Protein AF-A0A6B3IDJ4-F1 (afdb_monomer)

Structure (mmCIF, N/CA/C/O backbone):
data_AF-A0A6B3IDJ4-F1
#
_entry.id   AF-A0A6B3IDJ4-F1
#
loop_
_atom_site.group_PDB
_atom_site.id
_atom_site.type_symbol
_atom_site.label_atom_id
_atom_site.label_alt_id
_atom_site.label_comp_id
_atom_site.label_asym_id
_atom_site.label_entity_id
_atom_site.label_seq_id
_atom_site.pdbx_PDB_ins_code
_atom_site.Cartn_x
_atom_site.Cartn_y
_atom_site.Cartn_z
_atom_site.occupancy
_atom_site.B_iso_or_equiv
_atom_site.auth_seq_id
_atom_site.auth_comp_id
_atom_site.auth_asym_id
_atom_site.auth_atom_id
_atom_site.pdbx_PDB_model_num
ATOM 1 N N . SER A 1 1 ? 0.412 -9.541 6.944 1.00 88.81 1 SER A N 1
ATOM 2 C CA . SER A 1 1 ? -0.229 -8.215 6.999 1.00 88.81 1 SER A CA 1
ATOM 3 C C . SER A 1 1 ? -1.700 -8.259 7.399 1.00 88.81 1 SER 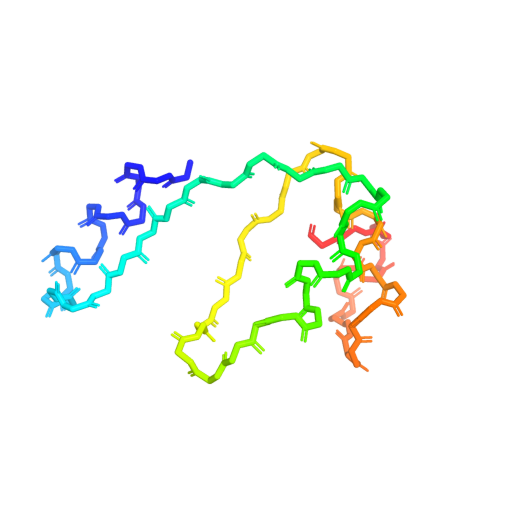A C 1
ATOM 5 O O . SER A 1 1 ? -2.002 -7.594 8.379 1.00 88.81 1 SER A O 1
ATOM 7 N N . PRO A 1 2 ? -2.601 -9.058 6.779 1.00 93.75 2 PRO A N 1
ATOM 8 C CA . PRO A 1 2 ? -4.046 -8.916 7.022 1.00 93.75 2 PRO A CA 1
ATOM 9 C C . PRO A 1 2 ? -4.477 -9.004 8.490 1.00 93.75 2 PRO A C 1
ATOM 11 O O . PRO A 1 2 ? -5.203 -8.140 8.957 1.00 93.75 2 PRO A O 1
ATOM 14 N N . VAL A 1 3 ? -3.975 -9.988 9.245 1.00 96.44 3 VAL A N 1
ATOM 15 C CA . VAL A 1 3 ? -4.311 -10.134 10.675 1.00 96.44 3 VAL A CA 1
ATOM 16 C C . VAL A 1 3 ? -3.890 -8.907 11.490 1.00 96.44 3 VAL A C 1
ATOM 18 O O . VAL A 1 3 ? -4.679 -8.415 12.285 1.00 96.44 3 VAL A O 1
ATOM 21 N N . LEU A 1 4 ? -2.679 -8.386 11.265 1.00 96.94 4 LEU A N 1
ATOM 22 C CA . LEU A 1 4 ? -2.161 -7.229 12.003 1.00 96.94 4 LEU A CA 1
ATOM 23 C C . LEU A 1 4 ? -2.963 -5.958 11.700 1.00 96.94 4 LEU A C 1
ATOM 25 O O . LEU A 1 4 ? -3.352 -5.255 12.624 1.00 96.94 4 LEU A O 1
ATOM 29 N N . HIS A 1 5 ? -3.244 -5.684 10.422 1.00 97.75 5 HIS A N 1
ATOM 30 C CA . HIS A 1 5 ? -3.995 -4.487 10.036 1.00 97.75 5 HIS A CA 1
ATOM 31 C C . HIS A 1 5 ? -5.452 -4.554 10.486 1.00 97.75 5 HIS A C 1
ATOM 33 O O . HIS A 1 5 ? -5.937 -3.592 11.063 1.00 97.75 5 HIS A O 1
ATOM 39 N N . ARG A 1 6 ? -6.130 -5.695 10.312 1.00 96.56 6 ARG A N 1
ATOM 40 C CA . ARG A 1 6 ? -7.521 -5.855 10.767 1.00 96.56 6 ARG A CA 1
ATOM 41 C C . ARG A 1 6 ? -7.644 -5.732 12.287 1.00 96.56 6 ARG A C 1
ATOM 43 O O . ARG A 1 6 ? -8.582 -5.105 12.759 1.00 96.56 6 ARG A O 1
ATOM 50 N N . ALA A 1 7 ? -6.692 -6.282 13.046 1.00 97.31 7 ALA A N 1
ATOM 51 C CA . ALA A 1 7 ? -6.659 -6.110 14.499 1.00 97.31 7 ALA A CA 1
ATOM 52 C C . ALA A 1 7 ? -6.464 -4.637 14.894 1.00 97.31 7 ALA A C 1
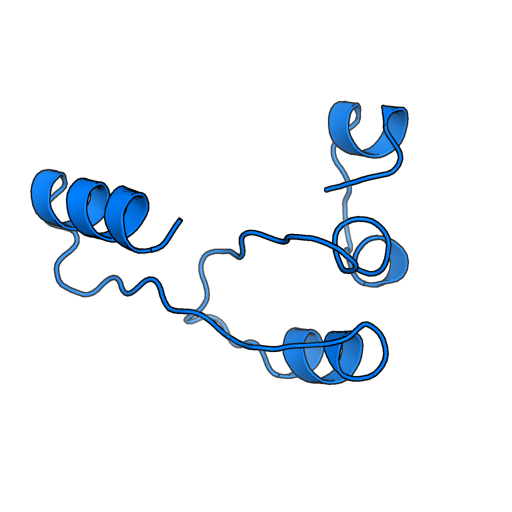ATOM 54 O O . ALA A 1 7 ? -7.165 -4.145 15.770 1.00 97.31 7 ALA A O 1
ATOM 55 N N . ALA A 1 8 ? -5.559 -3.923 14.217 1.00 97.25 8 ALA A N 1
ATOM 56 C CA . ALA A 1 8 ? -5.359 -2.495 14.450 1.00 97.25 8 ALA A CA 1
ATOM 57 C C . ALA A 1 8 ? -6.601 -1.665 14.087 1.00 97.25 8 ALA A C 1
ATOM 59 O O . ALA A 1 8 ? -6.967 -0.767 14.835 1.00 97.25 8 ALA A O 1
ATOM 60 N N . TYR A 1 9 ? -7.267 -1.965 12.969 1.00 97.81 9 TYR A N 1
ATOM 61 C CA . TYR A 1 9 ? -8.486 -1.264 12.556 1.00 97.81 9 TYR A CA 1
ATOM 62 C C . TYR A 1 9 ? -9.619 -1.463 13.560 1.00 97.81 9 TYR A C 1
ATOM 64 O O . TYR A 1 9 ? -10.243 -0.481 13.948 1.00 97.81 9 TYR A O 1
ATOM 72 N N . ALA A 1 10 ? -9.812 -2.690 14.052 1.00 97.12 10 ALA A N 1
ATOM 73 C CA . ALA A 1 10 ? -10.794 -2.975 15.094 1.00 97.12 10 ALA A CA 1
ATOM 74 C C . ALA A 1 10 ? -10.499 -2.206 16.396 1.00 97.12 10 ALA A C 1
ATOM 76 O O . ALA A 1 10 ? -11.396 -1.587 16.958 1.00 97.12 10 ALA A O 1
ATOM 77 N N . GLU A 1 11 ? -9.241 -2.183 16.848 1.00 98.12 11 GLU A N 1
ATOM 78 C CA . GLU A 1 11 ? -8.847 -1.445 18.061 1.00 98.12 11 GLU A CA 1
ATOM 79 C C . GLU A 1 11 ? -9.033 0.075 17.912 1.00 98.12 11 GLU A C 1
ATOM 81 O O . GLU A 1 11 ? -9.342 0.773 18.874 1.00 98.12 11 GLU A O 1
ATOM 86 N N . LEU A 1 12 ? -8.870 0.600 16.696 1.00 98.06 12 LEU A N 1
ATOM 87 C CA . LEU A 1 12 ? -9.044 2.020 16.390 1.00 98.06 12 LEU A CA 1
ATOM 88 C C . LEU A 1 12 ? -10.500 2.406 16.064 1.00 98.06 12 LEU A C 1
ATOM 90 O O . LEU A 1 12 ? -10.754 3.579 15.789 1.00 98.06 12 LEU A O 1
ATOM 94 N N . GLY A 1 13 ? -11.447 1.459 16.082 1.00 97.88 13 GLY A N 1
ATOM 95 C CA . GLY A 1 13 ? -12.853 1.700 15.728 1.00 97.88 13 GLY A CA 1
ATOM 96 C C . GLY A 1 13 ? -13.078 2.019 14.246 1.00 97.88 13 GLY A C 1
ATOM 97 O O . GLY A 1 13 ? -14.021 2.724 13.890 1.00 97.88 13 GLY A O 1
ATOM 98 N N . LEU A 1 14 ? -12.187 1.549 13.371 1.00 97.56 14 LEU A N 1
ATOM 99 C CA . LEU A 1 14 ? -12.270 1.714 11.919 1.00 97.56 14 LEU A CA 1
ATOM 100 C C . LEU A 1 14 ? -13.066 0.557 11.298 1.00 97.56 14 LEU A C 1
ATOM 102 O O . LEU A 1 14 ? -12.538 -0.213 10.498 1.00 97.56 14 LEU A O 1
ATOM 106 N N . ASP A 1 15 ? -14.334 0.428 11.681 1.00 94.00 15 ASP A N 1
ATOM 107 C CA . ASP A 1 15 ? -15.166 -0.742 11.351 1.00 94.00 15 ASP A CA 1
ATOM 108 C C . ASP A 1 15 ? -15.454 -0.894 9.845 1.00 94.00 15 ASP A C 1
ATOM 110 O O . ASP A 1 15 ? -15.645 -2.007 9.357 1.00 94.00 15 ASP A O 1
ATOM 114 N N . ASP A 1 16 ? -15.422 0.211 9.096 1.00 95.69 16 ASP A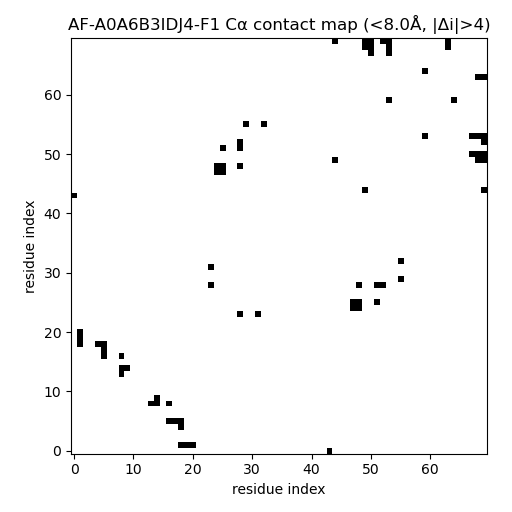 N 1
ATOM 115 C CA . ASP A 1 16 ? -15.628 0.229 7.642 1.00 95.69 16 ASP A CA 1
ATOM 116 C C . ASP A 1 16 ? -14.331 -0.003 6.839 1.00 95.69 16 ASP A C 1
ATOM 118 O O . ASP A 1 16 ? -14.347 0.009 5.606 1.00 95.69 16 ASP A O 1
ATOM 122 N N . TRP A 1 17 ? -13.187 -0.197 7.508 1.00 97.56 17 TRP A N 1
ATOM 123 C CA . TRP A 1 17 ? -11.907 -0.442 6.841 1.00 97.56 17 TRP A CA 1
ATOM 124 C C . TRP A 1 17 ? -11.657 -1.935 6.653 1.00 97.56 17 TRP A C 1
ATOM 126 O O . TRP A 1 17 ? -11.699 -2.729 7.593 1.00 97.56 17 TRP A O 1
ATOM 136 N N . SER A 1 18 ? -11.288 -2.318 5.434 1.00 96.56 18 SER A N 1
ATOM 137 C CA . SER A 1 18 ? -10.844 -3.672 5.121 1.00 96.56 18 SER A CA 1
ATOM 138 C C . SER A 1 18 ? -9.346 -3.719 4.827 1.00 96.56 18 SER A C 1
ATOM 140 O O . SER A 1 18 ? -8.703 -2.732 4.471 1.00 96.56 18 SER A O 1
ATOM 142 N N . TYR A 1 19 ? -8.768 -4.905 5.001 1.00 97.69 19 TYR A N 1
ATOM 143 C CA . TYR A 1 19 ? -7.419 -5.202 4.539 1.00 97.69 19 TYR A CA 1
ATOM 144 C C . TYR A 1 19 ? -7.408 -6.610 3.963 1.00 97.69 19 TYR A C 1
ATOM 146 O O . TYR A 1 19 ? -7.502 -7.586 4.714 1.00 97.69 19 TYR A O 1
ATOM 154 N N . ASP A 1 20 ? -7.266 -6.723 2.647 1.00 95.62 20 ASP A N 1
ATOM 155 C CA . ASP A 1 20 ? -7.370 -7.988 1.922 1.00 95.62 20 ASP A CA 1
ATOM 156 C C . ASP A 1 20 ? -6.067 -8.386 1.228 1.00 95.62 20 ASP A C 1
ATOM 158 O O . ASP A 1 20 ? -5.053 -7.688 1.288 1.00 95.62 20 ASP A O 1
ATOM 162 N N . ARG A 1 21 ? -6.067 -9.587 0.645 1.00 95.81 21 ARG A N 1
ATOM 163 C CA . ARG A 1 21 ? -4.921 -10.146 -0.069 1.00 95.81 21 ARG A CA 1
ATOM 164 C C . ARG A 1 21 ? -5.306 -10.360 -1.524 1.00 95.81 21 ARG A C 1
ATOM 166 O O . ARG A 1 21 ? -6.297 -11.025 -1.803 1.00 95.81 21 ARG A O 1
ATOM 173 N N . PHE A 1 22 ? -4.463 -9.860 -2.413 1.00 96.44 22 PHE A N 1
ATOM 174 C CA . PHE A 1 22 ? -4.588 -10.028 -3.852 1.00 96.44 22 PHE A CA 1
ATOM 175 C C . PHE A 1 22 ? -3.314 -10.700 -4.359 1.00 96.44 22 PHE A C 1
ATOM 177 O O . PHE A 1 22 ? -2.212 -10.273 -4.007 1.00 96.44 22 PHE A O 1
ATOM 184 N N . GLU A 1 23 ? -3.458 -11.778 -5.128 1.00 96.38 23 GLU A N 1
ATOM 185 C CA . GLU A 1 23 ? -2.333 -12.377 -5.846 1.00 96.38 23 GLU A CA 1
ATOM 186 C C . GLU A 1 23 ? -2.154 -11.634 -7.166 1.00 96.38 23 GLU A C 1
ATOM 188 O O . GLU A 1 23 ? -3.030 -11.650 -8.027 1.00 96.38 23 GLU A O 1
ATOM 193 N N . VAL A 1 24 ? -1.031 -10.931 -7.280 1.00 97.56 24 VAL A N 1
ATOM 194 C CA . VAL A 1 24 ? -0.694 -10.073 -8.415 1.00 97.56 24 VAL A CA 1
ATOM 195 C C . VAL A 1 24 ? 0.775 -10.313 -8.731 1.00 97.56 24 VAL A C 1
ATOM 197 O O . VAL A 1 24 ? 1.617 -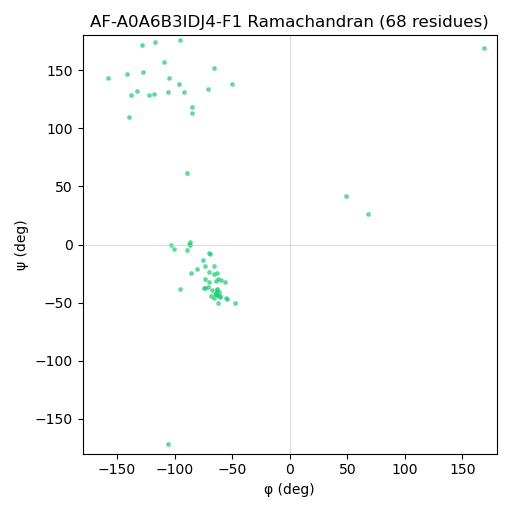10.270 -7.833 1.00 97.56 24 VAL A O 1
ATOM 200 N N . ASP A 1 25 ? 1.080 -10.596 -9.992 1.00 97.38 25 ASP A N 1
ATOM 201 C CA . ASP A 1 25 ? 2.450 -10.657 -10.491 1.00 97.38 25 ASP A CA 1
ATOM 202 C C . ASP A 1 25 ? 2.863 -9.318 -11.127 1.00 97.38 25 ASP A C 1
ATOM 204 O O . ASP A 1 25 ? 2.076 -8.373 -11.218 1.00 97.38 25 ASP A O 1
ATOM 208 N N . GLU A 1 26 ? 4.121 -9.209 -11.554 1.00 96.75 26 GLU A N 1
ATOM 209 C CA . GLU A 1 26 ? 4.641 -7.965 -12.139 1.00 96.75 26 GLU A CA 1
ATOM 210 C C . GLU A 1 26 ? 3.916 -7.569 -13.433 1.00 96.75 26 GLU A C 1
ATOM 212 O O . GLU A 1 26 ? 3.793 -6.380 -13.722 1.00 96.75 26 GLU A O 1
ATOM 217 N N . ALA A 1 27 ? 3.407 -8.541 -14.197 1.00 97.38 27 ALA A N 1
ATOM 218 C CA . ALA A 1 27 ? 2.709 -8.285 -15.453 1.00 97.38 27 ALA A CA 1
ATOM 219 C C . ALA A 1 27 ? 1.298 -7.722 -15.219 1.00 97.38 27 ALA A C 1
ATOM 221 O O . ALA A 1 27 ? 0.849 -6.844 -15.957 1.00 97.38 27 ALA A O 1
ATOM 222 N N . ALA A 1 28 ? 0.608 -8.199 -14.180 1.00 97.50 28 ALA A N 1
ATOM 223 C CA . ALA A 1 28 ? -0.720 -7.733 -13.797 1.00 97.50 28 ALA A CA 1
ATOM 224 C C . ALA A 1 28 ? -0.696 -6.420 -12.992 1.00 97.50 28 ALA A C 1
ATOM 226 O O . ALA A 1 28 ? -1.706 -5.711 -12.952 1.00 97.50 28 ALA A O 1
ATOM 227 N N . LEU A 1 29 ? 0.438 -6.074 -12.370 1.00 97.81 29 LEU A N 1
ATOM 228 C CA . LEU A 1 29 ? 0.557 -4.928 -11.466 1.00 97.81 29 LEU A CA 1
ATOM 229 C C . LEU A 1 29 ? 0.098 -3.585 -12.072 1.00 97.81 29 LEU A C 1
ATOM 231 O O . LEU A 1 29 ? -0.684 -2.904 -11.407 1.00 97.81 29 LEU A O 1
ATOM 235 N N . PRO A 1 30 ? 0.484 -3.191 -13.305 1.00 98.00 30 PRO A N 1
ATOM 236 C CA . PRO A 1 30 ? 0.035 -1.920 -13.877 1.00 98.00 30 PRO A CA 1
ATOM 237 C C . PRO A 1 30 ? -1.486 -1.842 -14.033 1.00 98.00 30 PRO A C 1
ATOM 239 O O . PRO A 1 30 ? -2.087 -0.813 -13.734 1.00 98.00 30 PRO A O 1
ATOM 242 N N . GLY A 1 31 ? -2.117 -2.941 -14.459 1.00 98.00 31 GLY A N 1
ATOM 243 C CA . GLY A 1 31 ? -3.572 -3.018 -14.592 1.00 98.00 31 GLY A CA 1
ATOM 244 C C . GLY A 1 31 ? -4.278 -2.973 -13.239 1.00 98.00 31 GLY A C 1
ATOM 245 O O . GLY A 1 31 ? -5.292 -2.293 -13.102 1.00 98.00 31 GLY A O 1
ATOM 246 N N . PHE A 1 32 ? -3.714 -3.643 -12.230 1.00 97.69 32 PHE A N 1
ATOM 247 C CA . PHE A 1 32 ? -4.235 -3.605 -10.866 1.00 97.69 32 PHE A CA 1
ATOM 248 C C . PHE A 1 32 ? -4.195 -2.184 -10.290 1.00 97.69 32 PHE A C 1
ATOM 250 O O . PHE A 1 32 ? -5.219 -1.689 -9.830 1.00 97.69 32 PHE A O 1
ATOM 257 N N . VAL A 1 33 ? -3.040 -1.509 -10.371 1.00 96.94 33 VAL A N 1
ATOM 258 C CA . VAL A 1 33 ? -2.858 -0.137 -9.861 1.00 96.94 33 VAL A CA 1
ATOM 259 C C . VAL A 1 33 ? -3.727 0.862 -10.624 1.00 96.94 33 VAL A C 1
ATOM 261 O O . VAL A 1 33 ? -4.376 1.702 -10.008 1.00 96.94 33 VAL A O 1
ATOM 264 N N . GLY A 1 34 ? -3.804 0.744 -11.953 1.00 97.00 34 GLY A N 1
ATOM 265 C CA . GLY A 1 34 ? -4.651 1.608 -12.778 1.00 97.00 34 GLY A CA 1
ATOM 266 C C . GLY A 1 34 ? -6.155 1.433 -12.539 1.00 97.00 34 GLY A C 1
ATOM 267 O O . GLY A 1 34 ? -6.931 2.313 -12.902 1.00 97.00 34 GLY A O 1
ATOM 268 N N . GLY A 1 35 ? -6.573 0.314 -11.937 1.00 96.69 35 GLY A N 1
ATOM 269 C CA . GLY A 1 35 ? -7.962 0.047 -11.559 1.00 96.69 35 GLY A CA 1
ATOM 270 C C . GLY A 1 35 ? -8.348 0.525 -10.157 1.00 96.69 35 GLY A C 1
ATOM 271 O O . GLY A 1 35 ? -9.517 0.406 -9.790 1.00 96.69 35 GLY A O 1
ATOM 272 N N . LEU A 1 36 ? -7.400 1.037 -9.366 1.00 96.50 36 LEU A N 1
ATOM 273 C CA . LEU A 1 36 ? -7.684 1.541 -8.023 1.00 96.50 36 LEU A CA 1
ATOM 274 C C . LEU A 1 36 ? -8.467 2.853 -8.106 1.00 96.50 36 LEU A C 1
ATOM 276 O O . LEU A 1 36 ? -8.120 3.764 -8.857 1.00 96.50 36 LEU A O 1
ATOM 280 N N . ASP A 1 37 ? -9.516 2.963 -7.300 1.00 95.69 37 ASP A N 1
ATOM 281 C CA . ASP A 1 37 ? -10.276 4.195 -7.138 1.00 95.69 37 ASP A CA 1
ATOM 282 C C . ASP A 1 37 ? -9.977 4.865 -5.785 1.00 95.69 37 ASP A C 1
ATOM 284 O O . ASP A 1 37 ? -9.093 4.461 -5.026 1.00 95.69 37 ASP A O 1
ATOM 288 N N . ARG A 1 38 ? -10.741 5.911 -5.463 1.00 95.69 38 ARG A N 1
ATOM 289 C CA . ARG A 1 38 ? -10.564 6.698 -4.234 1.00 95.69 38 ARG A CA 1
ATOM 290 C C . ARG A 1 38 ? -10.944 5.960 -2.946 1.00 95.69 38 ARG A C 1
ATOM 292 O O . ARG A 1 38 ? -10.723 6.520 -1.876 1.00 95.69 38 ARG A O 1
ATOM 299 N N . SER A 1 39 ? -11.528 4.762 -3.020 1.00 96.06 39 SER A N 1
ATOM 300 C CA . SER A 1 39 ? -11.809 3.953 -1.826 1.00 96.06 39 SER A CA 1
ATOM 301 C C . SER A 1 39 ? -10.540 3.329 -1.234 1.00 96.06 39 SER A C 1
ATOM 303 O O . SER A 1 39 ? -10.525 2.960 -0.061 1.00 96.06 39 SER A O 1
ATOM 305 N N . TRP A 1 40 ? -9.453 3.257 -2.009 1.00 97.00 40 TRP A N 1
ATOM 306 C CA . TRP A 1 40 ? -8.184 2.695 -1.566 1.00 97.00 40 TRP A CA 1
ATOM 307 C C . TRP A 1 40 ? -7.341 3.727 -0.821 1.00 97.00 40 TRP A C 1
ATOM 309 O O . TRP A 1 40 ? -6.901 4.724 -1.387 1.00 97.00 40 TRP A O 1
ATOM 319 N N . ALA A 1 41 ? -7.057 3.448 0.451 1.00 96.12 41 ALA A N 1
ATOM 320 C CA . ALA A 1 41 ? -6.180 4.286 1.267 1.00 96.12 41 ALA A CA 1
ATOM 321 C C . ALA A 1 41 ? -4.685 3.946 1.112 1.00 96.12 41 ALA A C 1
ATOM 323 O O . ALA A 1 41 ? -3.829 4.789 1.374 1.00 96.12 41 ALA A O 1
ATOM 324 N N . GLY A 1 42 ? -4.349 2.714 0.719 1.00 96.06 42 GLY A N 1
ATOM 325 C CA . GLY A 1 42 ? -2.965 2.286 0.530 1.00 96.06 42 GLY A CA 1
ATOM 326 C C . GLY A 1 42 ? -2.815 0.780 0.338 1.00 96.06 42 GLY A C 1
ATOM 327 O O . GLY A 1 42 ? -3.746 0.008 0.560 1.00 96.06 42 GLY A O 1
ATOM 328 N N . LEU A 1 43 ? -1.615 0.365 -0.064 1.00 97.19 43 LEU A N 1
ATOM 329 C CA . LEU A 1 43 ? -1.252 -1.029 -0.305 1.00 97.19 43 LEU A CA 1
ATOM 330 C C . LEU A 1 43 ? 0.015 -1.378 0.473 1.00 97.19 43 LEU A C 1
ATOM 332 O O . LEU A 1 43 ? 0.904 -0.546 0.637 1.00 97.19 43 LEU A O 1
ATOM 336 N N . SER A 1 44 ? 0.141 -2.633 0.897 1.00 97.31 44 SER A N 1
ATOM 337 C CA . SER A 1 44 ? 1.452 -3.186 1.237 1.00 97.31 44 SER A CA 1
ATOM 338 C C . SER A 1 44 ? 1.888 -4.138 0.144 1.00 97.31 44 SER A C 1
ATOM 340 O O . SER A 1 44 ? 1.136 -5.030 -0.248 1.00 97.31 44 SER A O 1
ATOM 342 N N . LEU A 1 45 ? 3.122 -3.971 -0.310 1.00 96.81 45 LEU A N 1
ATOM 343 C CA . LEU A 1 45 ? 3.689 -4.773 -1.378 1.00 96.81 45 LEU A CA 1
ATOM 344 C C . LEU A 1 45 ? 4.669 -5.791 -0.810 1.00 96.81 45 LEU A C 1
ATOM 346 O O . LEU A 1 45 ? 5.400 -5.550 0.154 1.00 96.81 45 LEU A O 1
ATOM 350 N N . THR A 1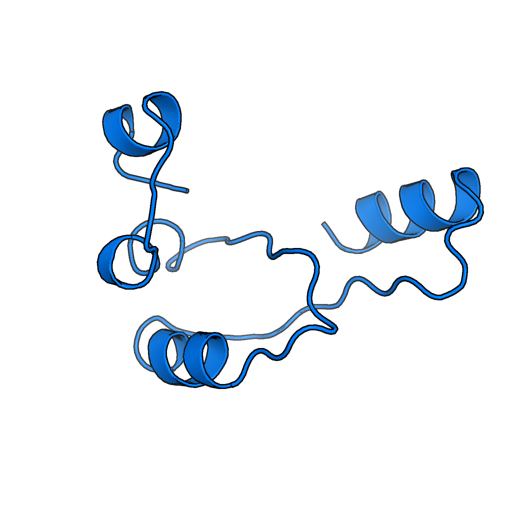 46 ? 4.673 -6.965 -1.420 1.00 94.69 46 THR A N 1
ATOM 351 C CA . THR A 1 46 ? 5.642 -8.020 -1.138 1.00 94.69 46 THR A CA 1
ATOM 352 C C . THR A 1 46 ? 6.262 -8.494 -2.443 1.00 94.69 46 THR A C 1
ATOM 354 O O . THR A 1 46 ? 5.846 -8.070 -3.518 1.00 94.69 46 THR A O 1
ATOM 357 N N . MET A 1 47 ? 7.289 -9.337 -2.347 1.00 93.06 47 MET A N 1
ATOM 358 C CA . MET A 1 47 ? 7.977 -9.894 -3.510 1.00 93.06 47 MET A CA 1
ATOM 359 C C . MET A 1 47 ? 6.987 -10.497 -4.522 1.00 93.06 47 MET A C 1
ATOM 361 O O . MET A 1 47 ? 6.069 -11.199 -4.094 1.00 93.06 47 MET A O 1
ATOM 365 N N . PRO A 1 48 ? 7.189 -10.273 -5.834 1.00 93.88 48 PRO A N 1
ATOM 366 C CA . PRO A 1 48 ? 8.277 -9.497 -6.461 1.00 93.88 48 PRO A CA 1
ATOM 367 C C . PRO A 1 48 ? 8.002 -7.978 -6.594 1.00 93.88 48 PRO A C 1
ATOM 369 O O . PRO A 1 48 ? 8.836 -7.222 -7.079 1.00 93.88 48 PRO A O 1
ATOM 372 N N . LEU A 1 49 ? 6.860 -7.492 -6.109 1.00 96.88 49 LEU A N 1
ATOM 373 C CA . LEU A 1 49 ? 6.272 -6.210 -6.520 1.00 96.88 49 LEU A CA 1
ATOM 374 C C . LEU A 1 49 ? 6.950 -4.952 -5.957 1.00 96.88 49 LEU A C 1
ATOM 376 O O . LEU A 1 49 ? 6.698 -3.852 -6.445 1.00 96.88 49 LEU A O 1
ATOM 380 N N . LYS A 1 50 ? 7.821 -5.089 -4.950 1.00 95.81 50 LYS A N 1
ATOM 381 C CA . LYS A 1 50 ? 8.463 -3.950 -4.267 1.00 95.81 50 LYS A CA 1
ATOM 382 C C . LYS A 1 50 ? 9.296 -3.059 -5.189 1.00 95.81 50 LYS A C 1
ATOM 384 O O . LYS A 1 50 ? 9.421 -1.865 -4.938 1.00 95.81 50 LYS A O 1
ATOM 389 N N . ARG A 1 51 ? 9.879 -3.643 -6.241 1.00 95.38 51 ARG A N 1
ATOM 390 C CA . ARG A 1 51 ? 10.632 -2.910 -7.272 1.00 95.38 51 ARG A CA 1
ATOM 391 C C . ARG A 1 51 ? 9.744 -2.577 -8.468 1.00 95.38 51 ARG A C 1
ATOM 393 O O . ARG A 1 51 ? 9.832 -1.478 -8.999 1.00 95.38 51 ARG A O 1
ATOM 400 N N . ALA A 1 52 ? 8.857 -3.498 -8.850 1.00 96.31 52 ALA A N 1
ATOM 401 C CA . ALA A 1 52 ? 7.972 -3.347 -10.005 1.00 96.31 52 ALA A CA 1
ATOM 402 C C . ALA A 1 52 ? 6.983 -2.173 -9.882 1.00 96.31 52 ALA A C 1
ATOM 404 O O . ALA A 1 52 ? 6.543 -1.645 -10.899 1.00 96.31 52 ALA A O 1
ATOM 405 N N . ILE A 1 53 ? 6.654 -1.741 -8.660 1.00 97.00 53 ILE A N 1
ATOM 406 C CA . ILE A 1 53 ? 5.764 -0.595 -8.429 1.00 97.00 53 ILE A CA 1
ATOM 407 C C . ILE A 1 53 ? 6.413 0.760 -8.734 1.00 97.00 53 ILE A C 1
ATOM 409 O O . ILE A 1 53 ? 5.709 1.684 -9.112 1.00 97.00 53 ILE A O 1
ATOM 413 N N . ILE A 1 54 ? 7.736 0.891 -8.586 1.00 96.38 54 ILE A N 1
ATOM 414 C CA . ILE A 1 54 ? 8.480 2.162 -8.683 1.00 96.38 54 ILE A CA 1
ATOM 415 C C . ILE A 1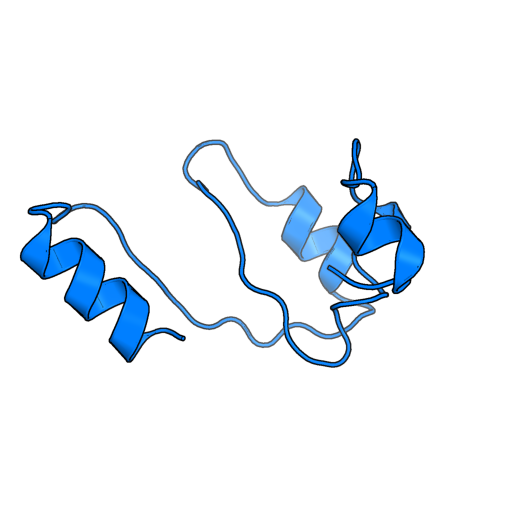 54 ? 8.103 2.996 -9.922 1.00 96.38 54 ILE A C 1
ATOM 417 O O . ILE A 1 54 ? 7.786 4.169 -9.745 1.00 96.38 54 ILE A O 1
ATOM 421 N N . PRO A 1 55 ? 8.077 2.446 -11.156 1.00 95.94 55 PRO A N 1
ATOM 422 C CA . PRO A 1 55 ? 7.713 3.224 -12.345 1.00 95.94 55 PRO A CA 1
ATOM 423 C C . PRO A 1 55 ? 6.231 3.633 -12.419 1.00 95.94 55 PRO A C 1
ATOM 425 O O . PRO A 1 55 ? 5.866 4.380 -13.321 1.00 95.94 55 PRO A O 1
ATOM 428 N N . LEU A 1 56 ? 5.377 3.124 -11.525 1.00 96.12 56 LEU A N 1
ATOM 429 C CA . LEU A 1 56 ? 3.939 3.405 -11.473 1.00 96.12 56 LEU A CA 1
ATOM 430 C C . LEU A 1 56 ? 3.570 4.446 -10.403 1.00 96.12 56 LEU A C 1
ATOM 432 O O . LEU A 1 56 ? 2.396 4.784 -10.280 1.00 96.12 56 LEU A O 1
ATOM 436 N N . LEU A 1 57 ? 4.537 4.910 -9.605 1.00 95.94 57 LEU A N 1
ATOM 437 C CA . LEU A 1 57 ? 4.320 5.892 -8.542 1.00 95.94 57 LEU A CA 1
ATOM 438 C C . LEU A 1 57 ? 4.655 7.301 -9.033 1.00 95.94 57 LEU A C 1
ATOM 440 O O . LEU A 1 57 ? 5.690 7.509 -9.663 1.00 95.94 57 LEU A O 1
ATOM 444 N N . ASP A 1 58 ? 3.823 8.277 -8.674 1.00 95.94 58 ASP A N 1
ATOM 445 C CA . ASP A 1 58 ? 4.099 9.694 -8.944 1.00 95.94 58 ASP A CA 1
ATOM 446 C C . ASP A 1 58 ? 5.253 10.228 -8.079 1.00 95.94 58 ASP A C 1
ATOM 448 O O . ASP A 1 58 ? 6.023 11.090 -8.504 1.00 95.94 58 ASP A O 1
ATOM 452 N N . GLU A 1 59 ? 5.392 9.699 -6.859 1.00 96.56 59 GLU A N 1
ATOM 453 C CA . GLU A 1 59 ? 6.388 10.127 -5.879 1.00 96.56 59 GLU A CA 1
ATOM 454 C C . GLU A 1 59 ? 6.970 8.938 -5.105 1.00 96.56 59 GLU A C 1
ATOM 456 O O . GLU A 1 59 ? 6.286 7.961 -4.797 1.00 96.56 59 GLU A O 1
ATOM 461 N N . ILE A 1 60 ? 8.253 9.045 -4.747 1.00 96.31 60 ILE A N 1
ATOM 462 C CA . ILE A 1 60 ? 8.974 8.054 -3.941 1.00 96.31 60 ILE A CA 1
ATOM 463 C C . ILE A 1 60 ? 9.726 8.785 -2.834 1.00 96.31 60 ILE A C 1
ATOM 465 O O . ILE A 1 60 ? 10.426 9.769 -3.080 1.00 96.31 60 ILE A O 1
ATOM 469 N N . SER A 1 61 ? 9.600 8.296 -1.600 1.00 96.50 61 SER A N 1
ATOM 470 C CA . SER A 1 61 ? 10.320 8.878 -0.469 1.00 96.50 61 SER A CA 1
ATOM 471 C C . SER A 1 61 ? 11.840 8.681 -0.616 1.00 96.50 61 SER A C 1
ATOM 473 O O . SER A 1 61 ? 12.283 7.675 -1.179 1.00 96.50 61 SER A O 1
ATOM 475 N N . PRO A 1 62 ? 12.680 9.573 -0.056 1.00 95.44 62 PRO A N 1
ATOM 476 C CA . PRO A 1 62 ? 14.136 9.427 -0.143 1.00 95.44 62 PRO A CA 1
ATOM 477 C C . PRO A 1 62 ? 14.659 8.089 0.401 1.00 95.44 62 PRO A C 1
ATOM 479 O O . PRO A 1 62 ? 15.647 7.555 -0.100 1.00 95.44 62 PRO A O 1
ATOM 482 N N . THR A 1 63 ? 13.993 7.531 1.417 1.00 95.19 63 THR A N 1
ATOM 483 C CA . THR A 1 63 ? 14.350 6.236 2.009 1.00 95.19 63 THR A CA 1
ATOM 484 C C . THR A 1 63 ? 13.983 5.056 1.116 1.00 95.19 63 THR A C 1
ATOM 486 O O . THR A 1 63 ? 14.756 4.110 1.049 1.00 95.19 63 THR A O 1
ATOM 489 N N . ALA A 1 64 ? 12.848 5.098 0.413 1.00 93.62 64 ALA A N 1
ATOM 490 C CA . ALA A 1 64 ? 12.485 4.058 -0.551 1.00 93.62 64 ALA A CA 1
ATOM 491 C C . ALA A 1 64 ? 13.371 4.119 -1.808 1.00 93.62 64 ALA A C 1
ATOM 493 O O . ALA A 1 64 ? 13.792 3.087 -2.333 1.00 93.62 64 ALA A O 1
ATOM 494 N N . ALA A 1 65 ? 13.730 5.331 -2.246 1.00 92.19 65 ALA A N 1
ATOM 495 C CA . ALA A 1 65 ? 14.643 5.535 -3.366 1.00 92.19 65 ALA A CA 1
ATOM 496 C C . ALA A 1 65 ? 16.051 4.979 -3.082 1.00 92.19 65 ALA A C 1
ATOM 498 O O . ALA A 1 65 ? 16.655 4.380 -3.967 1.00 92.19 65 ALA A O 1
ATOM 499 N N . SER A 1 66 ? 16.566 5.119 -1.852 1.00 93.75 66 SER A N 1
ATOM 500 C CA . SER A 1 66 ? 17.922 4.659 -1.507 1.00 93.75 66 SER A CA 1
ATOM 501 C C . SER A 1 66 ? 18.082 3.137 -1.476 1.00 93.75 66 SER A C 1
ATOM 503 O O . SER A 1 66 ? 19.193 2.639 -1.652 1.00 93.75 66 SER A O 1
ATOM 505 N N . VAL A 1 67 ? 16.989 2.399 -1.265 1.00 94.44 67 VAL A N 1
ATOM 506 C CA . VAL A 1 67 ? 16.967 0.925 -1.267 1.00 94.44 67 VAL A CA 1
ATOM 50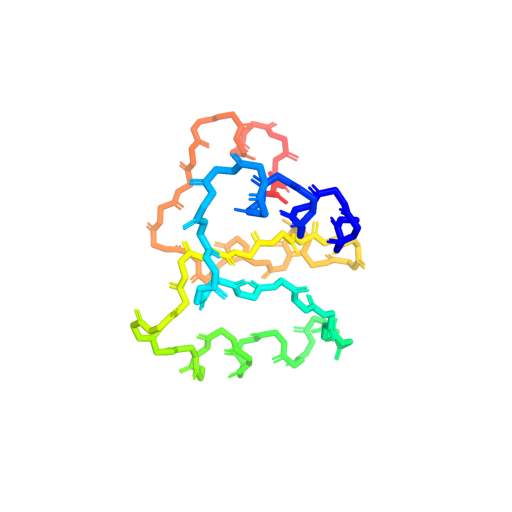7 C C . VAL A 1 67 ? 16.372 0.343 -2.552 1.00 94.44 67 VAL A C 1
ATOM 509 O O . VAL A 1 67 ? 16.295 -0.879 -2.687 1.00 94.44 67 VAL A O 1
ATOM 512 N N . GLU A 1 68 ? 15.950 1.207 -3.483 1.00 89.44 68 GLU A N 1
ATOM 513 C CA . GLU A 1 68 ? 15.270 0.850 -4.731 1.00 89.44 68 GLU A CA 1
ATOM 514 C C . GLU A 1 68 ? 14.106 -0.129 -4.508 1.00 89.44 68 GLU A C 1
ATOM 516 O O . GLU A 1 68 ? 13.951 -1.108 -5.240 1.00 89.44 68 GLU A O 1
ATOM 521 N N . ALA A 1 69 ? 13.320 0.099 -3.454 1.00 89.0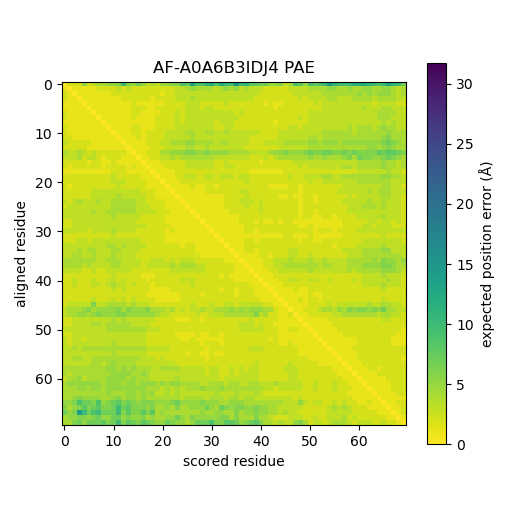6 69 ALA A N 1
ATOM 522 C CA . ALA A 1 69 ? 12.177 -0.728 -3.090 1.00 89.06 69 ALA A CA 1
ATOM 523 C C . ALA A 1 69 ? 11.188 0.065 -2.225 1.00 89.06 69 ALA A C 1
ATOM 525 O O . ALA A 1 69 ? 11.599 0.842 -1.362 1.00 89.06 69 ALA A O 1
ATOM 526 N N . VAL A 1 70 ? 9.893 -0.189 -2.431 1.00 87.69 70 VAL A N 1
ATOM 527 C CA . VAL A 1 70 ? 8.785 0.307 -1.593 1.00 87.69 70 VAL A CA 1
ATOM 528 C C . VAL A 1 70 ? 8.219 -0.827 -0.739 1.00 87.69 70 VAL A C 1
ATOM 530 O O . VAL A 1 70 ? 8.103 -1.971 -1.244 1.00 87.69 70 VAL A O 1
#

Foldseek 3Di:
DQVVVVVVCVVVVVVVDHDDDDDDDLVCVLVVVVPDDPVDPDDDDDPPCQQSCVVVDPDDDPVSVVVSGD

pLDDT: mean 95.91, std 2.17, range [87.69, 98.12]

Solvent-accessible surface area (backbone atoms only — not comparable to full-atom values): 4671 Å² total; per-residue (Å²): 108,47,71,62,51,48,54,51,29,58,76,70,68,39,80,91,65,84,60,86,86,81,95,73,53,75,84,49,40,64,61,55,60,72,66,62,58,90,88,63,90,78,83,86,66,53,89,80,38,25,50,66,46,58,89,77,48,96,73,76,54,75,72,33,59,76,68,62,37,92

Sequence (70 aa):
SPVLHRAAYAELGLDDWSYDRFEVDEAALPGFVGGLDRSWAGLSLTMPLKRAIIPLLDEISPTAASVEAV

Mean predicted aligned 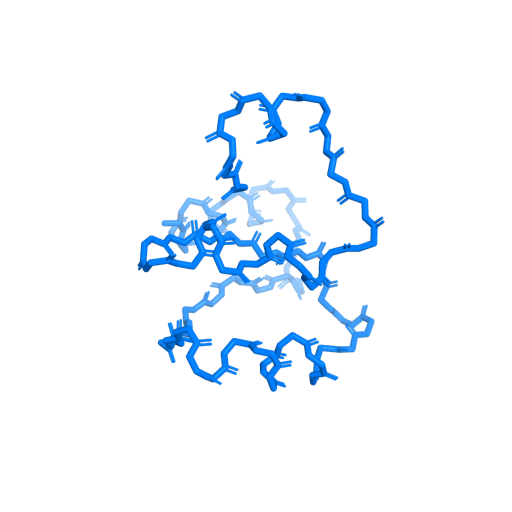error: 2.67 Å

Radius of gyration: 13.6 Å; Cα contacts (8 Å, |Δi|>4): 39; chains: 1; bounding box: 34×22×34 Å

Secondary structure (DSSP, 8-state):
-HHHHHHHHHHTT-TT---------TTTHHHHHHT--TT-------TTHHHHTGGG-S---HHHHHHT--